Protein AF-A0A124F7J7-F1 (afdb_monomer)

Foldseek 3Di:
DDDDVDLVVVVVCVLVVVDDDDHDCLVCVVCCVVVSDHDPCVPDDDDDDDDDDDDPVPPPVVVVVVVVVVVVCVVRDDDDDPDD

Mean predicted aligned error: 5.15 Å

Sequence (84 aa):
YHLCPSSEGFVRLAEGGLGWGLVPELQVREELASGRLVDLLPERFIDVPLYWHHWRNGGELLSKLTERLRRAAGGALVQVQPGP

Secondary structure (DSSP, 8-state):
------HHHHHHHHHTTS------GGGSHHHHHHTSS--S-TT------------TT-HHHHHHHHHHHHHHHHHHS---PPP-

pLDDT: mean 89.93, std 10.89, range [48.44, 97.44]

Structure (mmCIF, N/CA/C/O backbone):
data_AF-A0A124F7J7-F1
#
_entry.id   AF-A0A124F7J7-F1
#
loop_
_atom_site.group_PDB
_atom_site.id
_atom_site.type_symbol
_atom_site.label_atom_id
_atom_site.label_alt_id
_atom_site.label_comp_id
_atom_site.label_asym_id
_atom_site.label_entity_id
_atom_site.label_seq_id
_atom_site.pdbx_PDB_ins_code
_atom_site.Cartn_x
_atom_site.Cartn_y
_atom_site.Cartn_z
_atom_site.occupancy
_atom_site.B_iso_or_equiv
_atom_site.auth_seq_id
_atom_site.auth_comp_id
_atom_site.auth_asym_id
_atom_site.auth_atom_id
_atom_site.pdbx_PDB_model_num
ATOM 1 N N . TYR A 1 1 ? 8.082 12.630 20.951 1.00 50.12 1 TYR A N 1
ATOM 2 C CA . TYR A 1 1 ? 8.429 12.218 19.578 1.00 50.12 1 TYR A CA 1
ATOM 3 C C . TYR A 1 1 ? 8.292 10.709 19.488 1.00 50.12 1 TYR A C 1
ATOM 5 O O . TYR A 1 1 ? 9.138 10.007 20.023 1.00 50.12 1 TYR A O 1
ATOM 13 N N . HIS A 1 2 ? 7.215 10.212 18.881 1.00 60.16 2 HIS A N 1
ATOM 14 C CA . HIS A 1 2 ? 7.037 8.785 18.603 1.00 60.16 2 HIS A CA 1
ATOM 15 C C . HIS A 1 2 ? 7.218 8.603 17.099 1.00 60.16 2 HIS A C 1
ATOM 17 O O . HIS A 1 2 ? 6.304 8.873 16.329 1.00 60.16 2 HIS A O 1
ATOM 23 N N . LEU A 1 3 ? 8.436 8.260 16.676 1.00 63.03 3 LEU A N 1
ATOM 24 C CA . LEU A 1 3 ? 8.735 7.988 15.275 1.00 63.03 3 LEU A CA 1
ATOM 25 C C . LEU A 1 3 ? 8.719 6.472 15.097 1.00 63.03 3 LEU A C 1
ATOM 27 O O . LEU A 1 3 ? 9.528 5.775 15.704 1.00 63.03 3 LEU A O 1
ATOM 31 N N . CYS A 1 4 ? 7.789 5.965 14.292 1.00 68.94 4 CYS A N 1
ATOM 32 C CA . CYS A 1 4 ? 7.793 4.576 13.854 1.00 68.94 4 CYS A CA 1
ATOM 33 C C . CYS A 1 4 ? 8.188 4.561 12.371 1.00 68.94 4 CYS A C 1
ATOM 35 O O . CYS A 1 4 ? 7.318 4.710 11.515 1.00 68.94 4 CYS A O 1
ATOM 37 N N . PRO A 1 5 ? 9.487 4.448 12.032 1.00 78.81 5 PRO A N 1
ATOM 38 C CA . PRO A 1 5 ? 9.960 4.455 10.647 1.00 78.81 5 PRO A CA 1
ATOM 39 C C . PRO A 1 5 ? 9.738 3.083 9.985 1.00 78.81 5 PRO A C 1
ATOM 41 O O . PRO A 1 5 ? 10.632 2.524 9.356 1.00 78.81 5 PRO A O 1
ATOM 44 N N . SER A 1 6 ? 8.556 2.505 10.187 1.00 89.62 6 SER A N 1
ATOM 45 C CA . SER A 1 6 ? 8.134 1.225 9.636 1.00 89.62 6 SER A CA 1
ATOM 46 C C . SER A 1 6 ? 6.661 1.319 9.280 1.00 89.62 6 SER A C 1
ATOM 48 O O . SER A 1 6 ? 5.833 1.597 10.148 1.00 89.62 6 SER A O 1
ATOM 50 N N . SER A 1 7 ? 6.335 1.057 8.016 1.00 90.19 7 SER A N 1
ATOM 51 C CA . SER A 1 7 ? 4.949 1.004 7.555 1.00 90.19 7 SER A CA 1
ATOM 52 C C . SER A 1 7 ? 4.143 -0.008 8.371 1.00 90.19 7 SER A C 1
ATOM 54 O O . SER A 1 7 ? 3.065 0.320 8.861 1.00 90.19 7 SER A O 1
ATOM 56 N N . GLU A 1 8 ? 4.684 -1.209 8.589 1.00 92.38 8 GLU A N 1
ATOM 57 C CA . GLU A 1 8 ? 4.035 -2.255 9.392 1.00 92.38 8 GLU A CA 1
ATOM 58 C C . GLU A 1 8 ? 3.918 -1.859 10.867 1.00 92.38 8 GLU A C 1
ATOM 60 O O . GLU A 1 8 ? 2.886 -2.078 11.498 1.00 92.38 8 GLU A O 1
ATOM 65 N N . GLY A 1 9 ? 4.967 -1.248 11.425 1.00 92.75 9 GLY A N 1
ATOM 66 C CA . GLY A 1 9 ? 4.961 -0.794 12.813 1.00 92.75 9 GLY A CA 1
ATOM 67 C C . GLY A 1 9 ? 3.912 0.290 13.069 1.00 92.75 9 GLY A C 1
ATOM 68 O O . GLY A 1 9 ? 3.294 0.294 14.132 1.00 92.75 9 GLY A O 1
ATOM 69 N N . PHE A 1 10 ? 3.660 1.157 12.085 1.00 93.19 10 PHE A N 1
ATOM 70 C CA . PHE A 1 10 ? 2.599 2.158 12.159 1.00 93.19 10 PHE A CA 1
ATOM 71 C C . PHE A 1 10 ? 1.208 1.511 12.240 1.00 93.19 10 PHE A C 1
ATOM 73 O O . PHE A 1 10 ? 0.402 1.902 13.081 1.00 93.19 10 PHE A O 1
ATOM 80 N N . VAL A 1 11 ? 0.944 0.484 11.424 1.00 94.62 11 VAL A N 1
ATOM 81 C CA . VAL A 1 11 ? -0.331 -0.259 11.461 1.00 94.62 11 VAL A CA 1
ATOM 82 C C . VAL A 1 11 ? -0.517 -0.949 12.809 1.00 94.62 11 VAL A C 1
ATOM 84 O O . VAL A 1 11 ? -1.557 -0.779 13.437 1.00 94.62 11 VAL A O 1
ATOM 87 N N . ARG A 1 12 ? 0.519 -1.622 13.324 1.00 94.31 12 ARG A N 1
ATOM 88 C CA . ARG A 1 12 ? 0.463 -2.268 14.648 1.00 94.31 12 ARG A CA 1
ATOM 89 C C . ARG A 1 12 ? 0.231 -1.277 15.787 1.00 94.31 12 ARG A C 1
ATOM 91 O O . ARG A 1 12 ? -0.438 -1.605 16.763 1.00 94.31 12 ARG A O 1
ATOM 98 N N . LEU A 1 13 ? 0.790 -0.069 15.684 1.00 94.19 13 LEU A N 1
ATOM 99 C CA . LEU A 1 13 ? 0.541 1.010 16.640 1.00 94.19 13 LEU A CA 1
ATOM 100 C C . LEU A 1 13 ? -0.943 1.400 16.633 1.00 94.19 13 LEU A C 1
ATOM 102 O O . LEU A 1 13 ? -1.536 1.536 17.705 1.00 94.19 13 LEU A O 1
ATOM 106 N N . ALA A 1 14 ? -1.537 1.547 15.444 1.00 94.50 14 ALA A N 1
ATOM 107 C CA . ALA A 1 14 ? -2.956 1.858 15.289 1.00 94.50 14 ALA A CA 1
ATOM 108 C C . ALA A 1 14 ? -3.857 0.725 15.816 1.00 94.50 14 ALA A C 1
ATOM 110 O O . ALA A 1 14 ? -4.766 0.996 16.597 1.00 94.50 14 ALA A O 1
ATOM 111 N N . GLU A 1 15 ? -3.562 -0.538 15.486 1.00 95.69 15 GLU A N 1
ATOM 112 C CA . GLU A 1 15 ? -4.284 -1.708 16.021 1.00 95.69 15 GLU A CA 1
ATOM 113 C C . GLU A 1 15 ? -4.190 -1.792 17.553 1.00 95.69 15 GLU A C 1
ATOM 115 O O . GLU A 1 15 ? -5.142 -2.183 18.226 1.00 95.69 15 GLU A O 1
ATOM 120 N N . GLY A 1 16 ? -3.054 -1.379 18.124 1.00 95.19 16 GLY A N 1
ATOM 121 C CA . GLY A 1 16 ? -2.850 -1.279 19.569 1.00 95.19 16 GLY A CA 1
ATOM 122 C C . GLY A 1 16 ? -3.587 -0.116 20.245 1.00 95.19 16 GLY A C 1
ATOM 123 O O . GLY A 1 16 ? -3.415 0.081 21.447 1.00 95.19 16 GLY A O 1
ATOM 124 N N . GLY A 1 17 ? -4.364 0.682 19.503 1.00 94.19 17 GLY A N 1
ATOM 125 C CA . GLY A 1 17 ? -5.134 1.813 20.030 1.00 94.19 17 GLY A CA 1
ATOM 126 C C . GLY A 1 17 ? -4.286 3.020 20.439 1.00 94.19 17 GLY A C 1
ATOM 127 O O . GLY A 1 17 ? -4.771 3.914 21.131 1.00 94.19 17 GLY A O 1
ATOM 128 N N . LEU A 1 18 ? -3.015 3.064 20.031 1.00 93.75 18 LEU A N 1
ATOM 129 C CA . LEU A 1 18 ? -2.074 4.114 20.431 1.00 93.75 18 LEU A CA 1
ATOM 130 C C . LEU A 1 18 ? -2.210 5.394 19.588 1.00 93.75 18 LEU A C 1
ATOM 132 O O . LEU A 1 18 ? -1.616 6.418 19.931 1.00 93.75 18 LEU A O 1
ATOM 136 N N . GLY A 1 19 ? -2.966 5.355 18.487 1.00 91.81 19 GLY A N 1
ATOM 137 C CA . GLY A 1 19 ? -3.186 6.510 17.622 1.00 91.81 19 GLY A CA 1
ATOM 138 C C . GLY A 1 19 ? -3.925 6.181 16.326 1.00 91.81 19 GLY A C 1
ATOM 139 O O . GLY A 1 19 ? -4.371 5.059 16.111 1.00 91.81 19 GLY A O 1
ATOM 140 N N . TRP A 1 20 ? -4.030 7.189 15.460 1.00 94.50 20 TRP A N 1
ATOM 141 C CA . TRP A 1 20 ? -4.638 7.114 14.130 1.00 94.50 20 TRP A CA 1
ATOM 142 C C . TRP A 1 20 ? -3.767 7.855 13.110 1.00 94.50 20 TRP A C 1
ATOM 144 O O . TRP A 1 20 ? -2.910 8.663 13.478 1.00 94.50 20 TRP A O 1
ATOM 154 N N . GLY A 1 21 ? -3.990 7.603 11.822 1.00 93.06 21 GLY A N 1
ATOM 155 C CA . GLY A 1 21 ? -3.349 8.364 10.756 1.00 93.06 21 GLY A CA 1
ATOM 156 C C . GLY A 1 21 ? -3.632 7.808 9.371 1.00 93.06 21 GLY A C 1
ATOM 157 O O . GLY A 1 21 ? -4.369 6.839 9.211 1.00 93.06 21 GLY A O 1
ATOM 158 N N . LEU A 1 22 ? -3.037 8.453 8.369 1.00 94.06 22 LEU A N 1
ATOM 159 C CA . LEU A 1 22 ? -3.159 8.043 6.977 1.00 94.06 22 LEU A CA 1
ATOM 160 C C . LEU A 1 22 ? -2.291 6.813 6.716 1.00 94.06 22 LEU A C 1
ATOM 162 O O . LEU A 1 22 ? -1.087 6.824 6.975 1.00 94.06 22 LEU A O 1
ATOM 166 N N . VAL A 1 23 ? -2.909 5.778 6.164 1.00 94.31 23 VAL A N 1
ATOM 167 C CA . VAL A 1 23 ? -2.263 4.531 5.754 1.00 94.31 23 VAL A CA 1
ATOM 168 C C . VAL A 1 23 ? -2.696 4.197 4.328 1.00 94.31 23 VAL A C 1
ATOM 170 O O . VAL A 1 23 ? -3.848 4.455 3.976 1.00 94.31 23 VAL A O 1
ATOM 173 N N . PRO A 1 24 ? -1.815 3.638 3.481 1.00 94.25 24 PRO A N 1
ATOM 174 C CA . PRO A 1 24 ? -2.233 3.149 2.175 1.00 94.25 24 PRO A CA 1
ATOM 175 C C . PRO A 1 24 ? -3.310 2.072 2.333 1.00 94.25 24 PRO A C 1
ATOM 177 O O . PRO A 1 24 ? -3.088 1.092 3.041 1.00 94.25 24 PRO A O 1
ATOM 180 N N . GLU A 1 25 ? -4.440 2.211 1.639 1.00 93.00 25 GLU A N 1
ATOM 181 C CA . GLU A 1 25 ? -5.562 1.259 1.710 1.00 93.00 25 GLU A CA 1
ATOM 182 C C . GLU A 1 25 ? -5.103 -0.185 1.456 1.00 93.00 25 GLU A C 1
ATOM 184 O O . GLU A 1 25 ? -5.462 -1.103 2.189 1.00 93.00 25 GLU A O 1
ATOM 189 N N . LEU A 1 26 ? -4.224 -0.375 0.461 1.00 93.50 26 LEU A N 1
ATOM 190 C CA . LEU A 1 26 ? -3.635 -1.672 0.118 1.00 93.50 26 LEU A CA 1
ATOM 191 C C . LEU A 1 26 ? -2.941 -2.351 1.311 1.00 93.50 26 LEU A C 1
ATOM 193 O O . LEU A 1 26 ? -2.921 -3.576 1.372 1.00 93.50 26 LEU A O 1
ATOM 197 N N . GLN A 1 27 ? -2.381 -1.575 2.240 1.00 94.88 27 GLN A N 1
ATOM 198 C CA . GLN A 1 27 ? -1.632 -2.084 3.385 1.00 94.88 27 GLN A CA 1
ATOM 199 C C . GLN A 1 27 ? -2.535 -2.589 4.521 1.00 94.88 27 GLN A C 1
ATOM 201 O O . GLN A 1 27 ? -2.076 -3.403 5.312 1.00 94.88 27 GLN A O 1
ATOM 206 N N . VAL A 1 28 ? -3.784 -2.115 4.613 1.00 96.44 28 VAL A N 1
ATOM 207 C CA . VAL A 1 28 ? -4.680 -2.376 5.760 1.00 96.44 28 VAL A CA 1
ATOM 208 C C . VAL A 1 28 ? -5.997 -3.065 5.383 1.00 96.44 28 VAL A C 1
ATOM 210 O O . VAL A 1 28 ? -6.959 -3.056 6.153 1.00 96.44 28 VAL A O 1
ATOM 213 N N . ARG A 1 29 ? -6.085 -3.651 4.179 1.00 94.94 29 ARG A N 1
ATOM 214 C CA . ARG A 1 29 ? -7.328 -4.275 3.682 1.00 94.94 29 ARG A CA 1
ATOM 215 C C . ARG A 1 29 ? -7.857 -5.361 4.615 1.00 94.94 29 ARG A C 1
ATOM 217 O O . ARG A 1 29 ? -9.066 -5.465 4.801 1.00 94.94 29 ARG A O 1
ATOM 224 N N . GLU A 1 30 ? -6.972 -6.176 5.183 1.00 96.25 30 GLU A N 1
ATOM 225 C CA . GLU A 1 30 ? -7.366 -7.276 6.067 1.00 96.25 30 GLU A CA 1
ATOM 226 C C . GLU A 1 30 ? -7.834 -6.766 7.432 1.00 96.25 30 GLU A C 1
ATOM 228 O O . GLU A 1 30 ? -8.816 -7.263 7.987 1.00 96.25 30 GLU A O 1
ATOM 233 N N . GLU A 1 31 ? -7.165 -5.753 7.970 1.00 97.44 31 GLU A N 1
ATOM 234 C CA . GLU A 1 31 ? -7.509 -5.099 9.228 1.00 97.44 31 GLU A CA 1
ATOM 235 C C . GLU A 1 31 ? -8.878 -4.425 9.136 1.00 97.44 31 GLU A C 1
ATOM 237 O O . GLU A 1 31 ? -9.687 -4.574 10.051 1.00 97.44 31 GLU A O 1
ATOM 242 N N . LEU A 1 32 ? -9.163 -3.754 8.014 1.00 96.62 32 LEU A N 1
ATOM 243 C CA . LEU A 1 32 ? -10.471 -3.158 7.738 1.00 96.62 32 LEU A CA 1
ATOM 244 C C . LEU A 1 32 ? -11.550 -4.235 7.565 1.00 96.62 32 LEU A C 1
ATOM 246 O O . LEU A 1 32 ? -12.600 -4.162 8.199 1.00 96.62 32 LEU A O 1
ATOM 250 N N . ALA A 1 33 ? -11.288 -5.271 6.759 1.00 97.31 33 ALA A N 1
ATOM 251 C CA . ALA A 1 33 ? -12.250 -6.351 6.520 1.00 97.31 33 ALA A CA 1
ATOM 252 C C . ALA A 1 33 ? -12.588 -7.147 7.793 1.00 97.31 33 ALA A C 1
ATOM 254 O O . ALA A 1 33 ? -13.713 -7.616 7.956 1.00 97.31 33 ALA A O 1
ATOM 255 N N . SER A 1 34 ? -11.618 -7.302 8.696 1.00 97.38 34 SER A N 1
ATOM 256 C CA . SER A 1 34 ? -11.800 -7.991 9.979 1.00 97.38 34 SER A CA 1
ATOM 257 C C . SER A 1 34 ? -12.315 -7.089 11.105 1.00 97.38 34 SER A C 1
ATOM 259 O O . SER A 1 34 ? -12.631 -7.597 12.180 1.00 97.38 34 SER A O 1
ATOM 261 N N . GLY A 1 35 ? -12.389 -5.773 10.886 1.00 96.69 35 GLY A N 1
ATOM 262 C CA . GLY A 1 35 ? -12.785 -4.794 11.899 1.00 96.69 35 GLY A CA 1
ATOM 263 C C . GLY A 1 35 ? -11.730 -4.526 12.979 1.00 96.69 35 GLY A C 1
ATOM 264 O O . GLY A 1 35 ? -12.051 -3.896 13.986 1.00 96.69 35 GLY A O 1
ATOM 265 N N . ARG A 1 36 ? -10.482 -4.988 12.798 1.00 97.12 36 ARG A N 1
ATOM 266 C CA . ARG A 1 36 ? -9.351 -4.632 13.680 1.00 97.12 36 ARG A CA 1
ATOM 267 C C . ARG A 1 36 ? -8.992 -3.153 13.565 1.00 97.12 36 ARG A C 1
ATOM 269 O O . ARG A 1 36 ? -8.582 -2.544 14.548 1.00 97.12 36 ARG A O 1
ATOM 276 N N . LEU A 1 37 ? -9.172 -2.589 12.374 1.00 97.38 37 LEU A N 1
ATOM 277 C CA . LEU A 1 37 ? -9.134 -1.155 12.120 1.00 97.38 37 LEU A CA 1
ATOM 278 C C . LEU A 1 37 ? -10.467 -0.705 11.527 1.00 97.38 37 LEU A C 1
ATOM 280 O O . LEU A 1 37 ? -11.202 -1.493 10.933 1.00 97.38 37 LEU A O 1
ATOM 284 N N . VA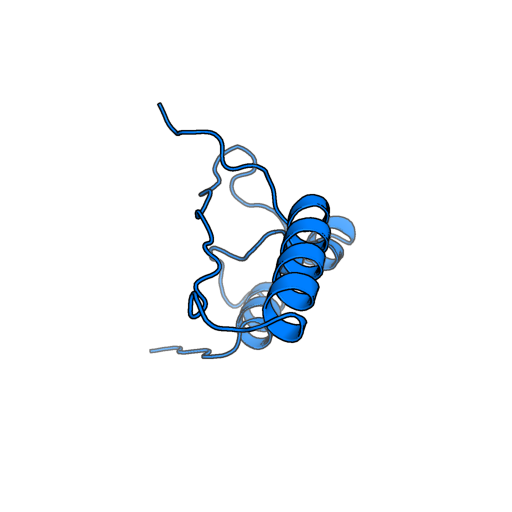L A 1 38 ? -10.758 0.585 11.673 1.00 96.62 38 VAL A N 1
ATOM 285 C CA . VAL A 1 38 ? -11.931 1.233 11.082 1.00 96.62 38 VAL A CA 1
ATOM 286 C C . VAL A 1 38 ? -11.494 2.482 10.330 1.00 96.62 38 VAL A C 1
ATOM 288 O O . VAL A 1 38 ? -10.573 3.179 10.761 1.00 96.62 38 VAL A O 1
ATOM 291 N N . ASP A 1 39 ? -12.163 2.774 9.219 1.00 95.94 39 ASP A N 1
ATOM 292 C CA . ASP A 1 39 ? -11.984 4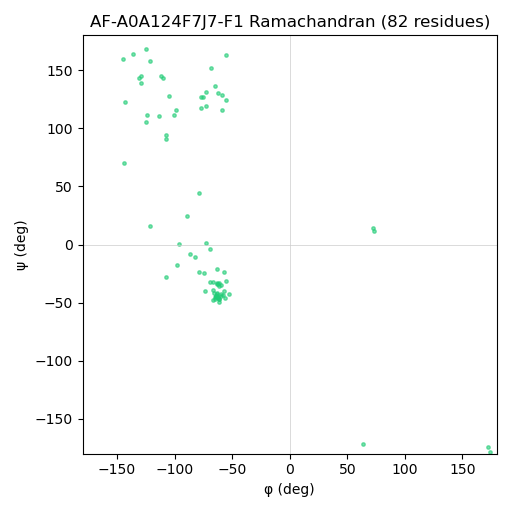.042 8.522 1.00 95.94 39 ASP A CA 1
ATOM 293 C C . ASP A 1 39 ? -12.730 5.149 9.277 1.00 95.94 39 ASP A C 1
ATOM 295 O O . ASP A 1 39 ? -13.951 5.104 9.445 1.00 95.94 39 ASP A O 1
ATOM 299 N N . LEU A 1 40 ? -11.978 6.135 9.764 1.00 95.25 40 LEU A N 1
ATOM 300 C CA . LEU A 1 40 ? -12.523 7.262 10.517 1.00 95.25 40 LEU A CA 1
ATOM 301 C C . LEU A 1 40 ? -13.259 8.267 9.620 1.00 95.25 40 LEU A C 1
ATOM 303 O O . LEU A 1 40 ? -14.100 9.012 10.124 1.00 95.25 40 LEU A O 1
ATOM 307 N N . LEU A 1 41 ? -12.930 8.329 8.323 1.00 94.62 41 LEU A N 1
ATOM 308 C CA . LEU A 1 41 ? -13.466 9.299 7.365 1.00 94.62 41 LEU A CA 1
ATOM 309 C C . LEU A 1 41 ? -13.663 8.657 5.968 1.00 94.62 41 LEU A C 1
ATOM 311 O O . LEU A 1 41 ? -12.983 9.062 5.025 1.00 94.62 41 LEU A O 1
ATOM 315 N N . PRO A 1 42 ? -14.643 7.748 5.783 1.00 89.12 42 PRO A N 1
ATOM 316 C CA . PRO A 1 42 ? -14.792 6.937 4.560 1.00 89.12 42 PRO A CA 1
ATOM 317 C C . PRO A 1 42 ? -14.939 7.711 3.242 1.00 89.12 42 PRO A C 1
ATOM 319 O O . PRO A 1 42 ? -14.664 7.191 2.166 1.00 89.12 42 PRO A O 1
ATOM 322 N N . GLU A 1 43 ? -15.396 8.962 3.306 1.00 90.81 43 GLU A N 1
ATOM 323 C CA . GLU A 1 43 ? -15.595 9.825 2.134 1.00 90.81 43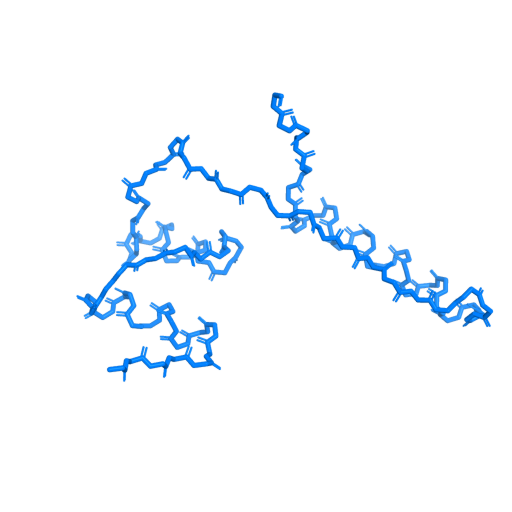 GLU A CA 1
ATOM 324 C C . GLU A 1 43 ? -14.409 10.770 1.876 1.00 90.81 43 GLU A C 1
ATOM 326 O O . GLU A 1 43 ? -14.453 11.592 0.959 1.00 90.81 43 GLU A O 1
ATOM 331 N N . ARG A 1 44 ? -13.353 10.709 2.700 1.00 91.31 44 ARG A N 1
ATOM 332 C CA . ARG A 1 44 ? -12.182 11.586 2.598 1.00 91.31 44 ARG A CA 1
ATOM 333 C C . ARG A 1 44 ? -10.907 10.771 2.481 1.00 91.31 44 ARG A C 1
ATOM 335 O O . ARG A 1 44 ? -10.367 10.279 3.465 1.00 91.31 44 ARG A O 1
ATOM 342 N N . PHE A 1 45 ? -10.375 10.747 1.272 1.00 90.81 45 PHE A N 1
ATOM 343 C CA . PHE A 1 45 ? -9.109 10.113 0.945 1.00 90.81 45 PHE A CA 1
ATOM 344 C C . PHE A 1 45 ? -8.165 11.111 0.271 1.00 90.81 45 PHE A C 1
ATOM 346 O O . PHE A 1 45 ? -8.553 12.217 -0.113 1.00 90.81 45 PHE A O 1
ATOM 353 N N . ILE A 1 46 ? -6.899 10.716 0.156 1.00 91.69 46 ILE A N 1
ATOM 354 C CA . ILE A 1 46 ? -5.880 11.457 -0.584 1.00 91.69 46 ILE A CA 1
ATOM 355 C C . ILE A 1 46 ? -5.299 10.503 -1.618 1.00 91.69 46 ILE A C 1
ATOM 357 O O . ILE A 1 46 ? -4.586 9.563 -1.265 1.00 91.69 46 ILE A O 1
ATOM 361 N N . ASP A 1 47 ? -5.573 10.776 -2.889 1.00 92.25 47 ASP A N 1
ATOM 362 C CA . ASP A 1 47 ? -4.905 10.088 -3.986 1.00 92.25 47 ASP A CA 1
ATOM 363 C C . ASP A 1 47 ? -3.496 10.653 -4.173 1.00 92.25 47 ASP A C 1
ATOM 365 O O . ASP A 1 47 ? -3.296 11.861 -4.325 1.00 92.25 47 ASP A O 1
ATOM 369 N N . VAL A 1 48 ? -2.502 9.765 -4.180 1.00 91.50 48 VAL A N 1
ATOM 370 C CA . VAL A 1 48 ? -1.094 10.122 -4.379 1.00 91.50 48 VAL A CA 1
ATOM 371 C C . VAL A 1 48 ? -0.615 9.537 -5.711 1.00 91.50 48 VAL A C 1
ATOM 373 O O . VAL A 1 48 ? -0.466 8.317 -5.815 1.00 91.50 48 VAL A O 1
ATOM 376 N N . PRO A 1 49 ? -0.342 10.367 -6.739 1.00 92.94 49 PRO A N 1
ATOM 377 C CA . PRO A 1 49 ? 0.211 9.891 -8.003 1.00 92.94 49 PRO A CA 1
ATOM 378 C C . PRO A 1 49 ? 1.588 9.251 -7.819 1.00 92.94 49 PRO A C 1
ATOM 380 O O . PRO A 1 49 ? 2.488 9.850 -7.229 1.00 92.94 49 PRO A O 1
ATOM 383 N N . LEU A 1 50 ? 1.766 8.050 -8.373 1.00 94.06 50 LEU A N 1
ATOM 384 C CA . LEU A 1 50 ? 3.035 7.323 -8.367 1.00 94.06 50 LEU A CA 1
ATOM 385 C C . LEU A 1 50 ? 3.637 7.271 -9.771 1.00 94.06 50 LEU A C 1
ATOM 387 O O . LEU A 1 50 ? 2.930 7.110 -10.765 1.00 94.06 50 LEU A O 1
ATOM 391 N N . TYR A 1 51 ? 4.963 7.357 -9.844 1.00 93.88 51 TYR A N 1
ATOM 392 C CA . TYR A 1 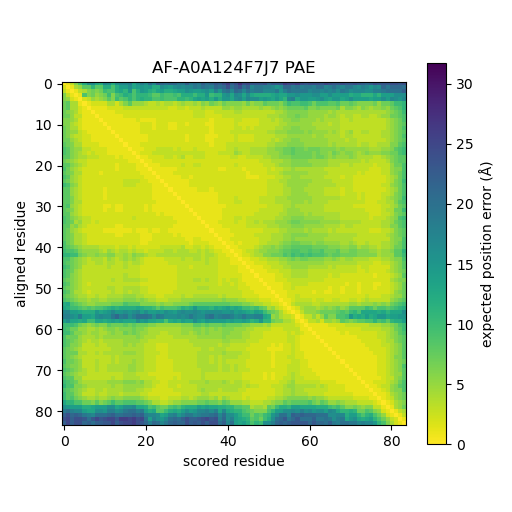51 ? 5.710 7.380 -11.098 1.00 93.88 51 TYR A CA 1
ATOM 393 C C . TYR A 1 51 ? 6.826 6.337 -11.076 1.00 93.88 51 TYR A C 1
ATOM 395 O O . TYR A 1 51 ? 7.534 6.179 -10.082 1.00 93.88 51 TYR A O 1
ATOM 403 N N . TRP A 1 52 ? 7.009 5.643 -12.199 1.00 94.88 52 TRP A N 1
ATOM 404 C CA . TRP A 1 52 ? 8.157 4.770 -12.431 1.00 94.88 52 TRP A CA 1
ATOM 405 C C . TRP A 1 52 ? 9.173 5.501 -13.305 1.00 94.88 52 TRP A C 1
ATOM 407 O O . TRP A 1 52 ? 8.928 5.752 -14.486 1.00 94.88 52 TRP A O 1
ATOM 417 N N . HIS A 1 53 ? 10.322 5.836 -12.724 1.00 94.75 53 HIS A N 1
ATOM 418 C CA . HIS A 1 53 ? 11.423 6.475 -13.435 1.00 94.75 53 HIS A CA 1
ATOM 419 C C . HIS A 1 53 ? 12.539 5.466 -13.683 1.00 94.75 53 HIS A C 1
ATOM 421 O O . HIS A 1 53 ? 13.024 4.815 -12.761 1.00 94.75 53 HIS A O 1
ATOM 427 N N . HIS A 1 54 ? 12.975 5.363 -14.935 1.00 92.31 54 HIS A N 1
ATOM 428 C CA . HIS A 1 54 ? 14.088 4.508 -15.326 1.00 92.31 54 HIS A CA 1
ATOM 429 C C . HIS A 1 54 ? 14.901 5.150 -16.453 1.00 92.31 54 HIS A C 1
ATOM 431 O O . HIS A 1 54 ? 14.415 6.011 -17.188 1.00 92.31 54 HIS A O 1
ATOM 437 N N . TRP A 1 55 ? 16.149 4.708 -16.616 1.00 90.88 55 TRP A N 1
ATOM 438 C CA . TRP A 1 55 ? 17.002 5.168 -17.709 1.00 90.88 55 TRP A CA 1
ATOM 439 C C . TRP A 1 55 ? 16.441 4.736 -19.067 1.00 90.88 55 TRP A C 1
ATOM 441 O O . TRP A 1 55 ? 16.040 3.582 -19.256 1.00 90.88 55 TRP A O 1
ATOM 451 N N . ARG A 1 56 ? 16.460 5.660 -20.037 1.00 81.69 56 ARG A N 1
ATOM 452 C CA . ARG A 1 56 ? 15.935 5.438 -21.395 1.00 81.69 56 ARG A CA 1
ATOM 453 C C . ARG A 1 56 ? 16.682 4.333 -22.152 1.00 81.69 56 ARG A C 1
ATOM 455 O O . ARG A 1 56 ? 16.061 3.581 -22.891 1.00 81.69 56 ARG A O 1
ATOM 462 N N . ASN A 1 57 ? 17.987 4.190 -21.919 1.00 83.50 57 ASN A N 1
ATOM 463 C CA . ASN A 1 57 ? 18.845 3.209 -22.601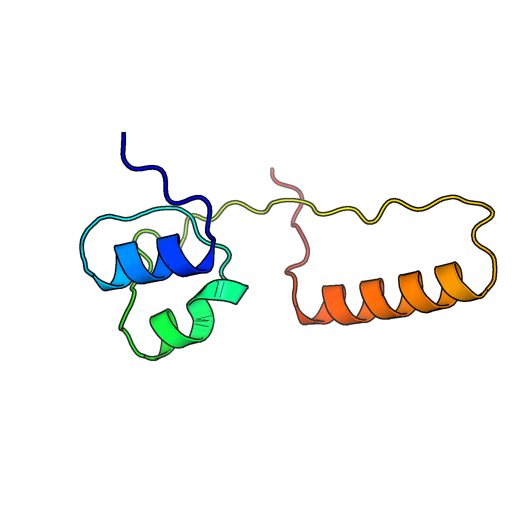 1.00 83.50 57 ASN A C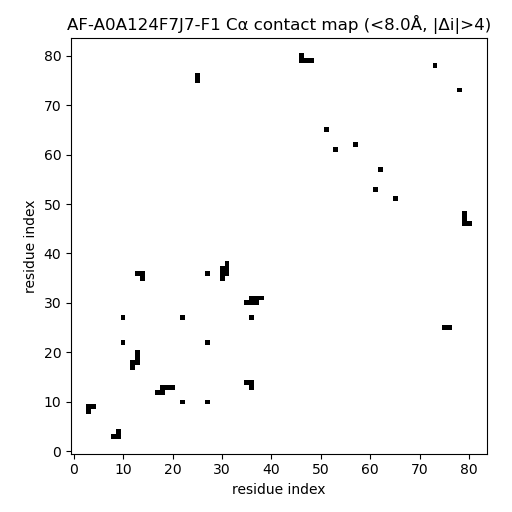A 1
ATOM 464 C C . ASN A 1 57 ? 18.893 1.852 -21.875 1.00 83.50 57 ASN A C 1
ATOM 466 O O . ASN A 1 57 ? 19.864 1.113 -21.989 1.00 83.50 57 ASN A O 1
ATOM 470 N N . GLY A 1 58 ? 17.858 1.530 -21.099 1.00 76.62 58 GLY A N 1
ATOM 471 C CA . GLY A 1 58 ? 17.832 0.388 -20.188 1.00 76.62 58 GLY A CA 1
ATOM 472 C C . GLY A 1 58 ? 17.792 -1.008 -20.817 1.00 76.62 58 GLY A C 1
ATOM 473 O O . GLY A 1 58 ? 17.814 -2.006 -20.096 1.00 76.62 58 GLY A O 1
ATOM 474 N N . GLY A 1 59 ? 17.710 -1.086 -22.145 1.00 89.62 59 GLY A N 1
ATOM 475 C CA . GLY A 1 59 ? 17.632 -2.340 -22.884 1.00 89.62 59 GLY A CA 1
ATOM 476 C C . GLY A 1 59 ? 16.367 -3.157 -22.594 1.00 89.62 59 GLY A C 1
ATOM 477 O O . GLY A 1 59 ? 15.437 -2.722 -21.912 1.00 89.62 59 GLY A O 1
ATOM 478 N N . GLU A 1 60 ? 16.344 -4.379 -23.124 1.00 93.44 60 GLU A N 1
ATOM 479 C CA . GLU A 1 60 ? 15.174 -5.265 -23.100 1.00 93.44 60 GLU A CA 1
ATOM 480 C C . GLU A 1 60 ? 14.722 -5.640 -21.676 1.00 93.44 60 GLU A C 1
ATOM 482 O O . GLU A 1 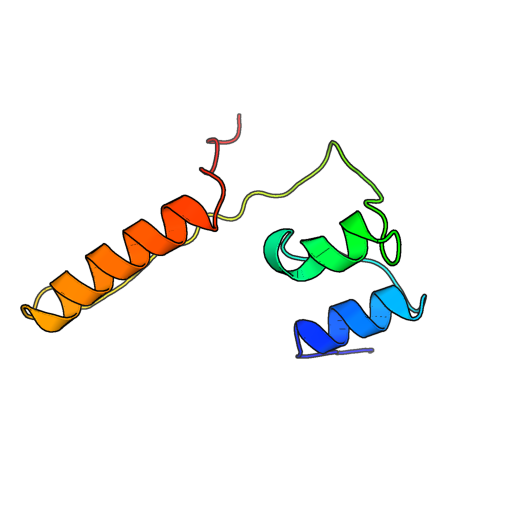60 ? 13.525 -5.780 -21.415 1.00 93.44 60 GLU A O 1
ATOM 487 N N . LEU A 1 61 ? 15.662 -5.766 -20.732 1.00 93.50 61 LEU A N 1
ATOM 488 C CA . LEU A 1 61 ? 15.359 -6.088 -19.336 1.00 93.50 61 LEU A CA 1
ATOM 489 C C . LEU A 1 61 ? 14.484 -5.009 -18.685 1.00 93.50 61 LEU A C 1
ATOM 491 O O . LEU A 1 61 ? 13.457 -5.335 -18.089 1.00 93.50 61 LEU A O 1
ATOM 495 N N . LEU A 1 62 ? 14.858 -3.731 -18.821 1.00 94.81 62 LEU A N 1
ATOM 496 C CA . LEU A 1 62 ? 14.082 -2.633 -18.244 1.00 94.81 62 LEU A CA 1
ATOM 497 C C . LEU A 1 62 ? 12.740 -2.446 -18.955 1.00 94.81 62 LEU A C 1
ATOM 499 O O . LEU A 1 62 ? 11.756 -2.128 -18.289 1.00 94.81 62 LEU A O 1
ATOM 503 N N . SER A 1 63 ? 12.649 -2.727 -20.259 1.00 92.75 63 SER A N 1
ATOM 504 C CA . SER A 1 63 ? 11.358 -2.766 -20.961 1.00 92.75 63 SER A CA 1
ATOM 505 C C . SER A 1 63 ? 10.431 -3.845 -20.389 1.00 92.75 63 SER A C 1
ATOM 507 O O . SER A 1 63 ? 9.273 -3.561 -20.076 1.00 92.75 63 SER A O 1
ATOM 509 N N . LYS A 1 64 ? 10.942 -5.067 -20.175 1.00 95.69 64 LYS A N 1
ATOM 510 C CA . LYS A 1 64 ? 10.172 -6.166 -19.567 1.00 95.69 64 LYS A CA 1
ATOM 511 C C . LYS A 1 64 ? 9.754 -5.851 -18.131 1.00 95.69 64 LYS A C 1
ATOM 513 O O . LYS A 1 64 ? 8.621 -6.148 -17.756 1.00 95.69 64 LYS A O 1
ATOM 518 N N . LEU A 1 65 ? 10.643 -5.252 -17.336 1.00 96.00 65 LEU A N 1
ATOM 519 C CA . LEU A 1 65 ? 10.321 -4.833 -15.971 1.00 96.00 65 LEU A CA 1
ATOM 520 C C . LEU A 1 65 ? 9.236 -3.755 -15.967 1.00 96.00 65 LEU A C 1
ATOM 522 O O . LEU A 1 65 ? 8.274 -3.871 -15.215 1.00 96.00 65 LEU A O 1
ATOM 526 N N . THR A 1 66 ? 9.354 -2.755 -16.839 1.00 95.56 66 THR A N 1
ATOM 527 C CA . THR A 1 66 ? 8.385 -1.657 -16.946 1.00 95.56 66 THR A CA 1
ATOM 528 C C . THR A 1 66 ? 6.988 -2.175 -17.278 1.00 95.56 66 THR A C 1
ATOM 530 O O . THR A 1 66 ? 6.025 -1.788 -16.623 1.00 95.56 66 THR A O 1
ATOM 533 N N . GLU A 1 67 ? 6.860 -3.111 -18.221 1.00 95.69 67 GLU A N 1
ATOM 534 C CA . GLU A 1 67 ? 5.551 -3.690 -18.552 1.00 95.69 67 GLU A CA 1
ATOM 535 C C . GLU A 1 67 ? 4.975 -4.530 -17.398 1.00 95.69 67 GLU A C 1
ATOM 537 O O . GLU A 1 67 ? 3.779 -4.451 -17.107 1.00 95.69 67 GLU A O 1
ATOM 542 N N . ARG A 1 68 ? 5.815 -5.293 -16.683 1.00 97.25 68 ARG A N 1
ATOM 543 C CA . ARG A 1 68 ? 5.375 -6.039 -15.489 1.00 97.25 68 ARG A CA 1
ATOM 544 C C . ARG A 1 68 ? 4.923 -5.109 -14.367 1.00 97.25 68 ARG A C 1
ATOM 546 O O . ARG A 1 68 ? 3.879 -5.361 -13.772 1.00 97.25 68 ARG A O 1
ATOM 553 N N . LEU A 1 69 ? 5.676 -4.040 -14.110 1.00 96.75 69 LEU A N 1
ATOM 554 C CA . LEU A 1 69 ? 5.327 -3.025 -13.119 1.00 96.75 69 LEU A CA 1
ATOM 555 C C . LEU A 1 69 ? 4.010 -2.343 -13.480 1.00 96.75 69 LEU A C 1
ATOM 557 O O . LEU A 1 69 ? 3.132 -2.259 -12.629 1.00 96.75 69 LEU A O 1
ATOM 561 N N . ARG A 1 70 ? 3.826 -1.936 -14.741 1.00 95.31 70 ARG A N 1
ATOM 562 C CA . ARG A 1 70 ? 2.584 -1.308 -15.213 1.00 95.31 70 ARG A CA 1
ATOM 563 C C . ARG A 1 70 ? 1.373 -2.222 -15.025 1.00 95.31 70 ARG A C 1
ATOM 565 O O . ARG A 1 70 ? 0.330 -1.768 -14.563 1.00 95.31 70 ARG A O 1
ATOM 572 N N . ARG A 1 71 ? 1.519 -3.515 -15.331 1.00 96.81 71 ARG A N 1
ATOM 573 C CA . ARG A 1 71 ? 0.459 -4.511 -15.121 1.00 96.81 71 ARG A CA 1
ATOM 574 C C . ARG A 1 71 ? 0.136 -4.708 -13.640 1.00 96.81 71 ARG A C 1
ATOM 576 O O . ARG A 1 71 ? -1.036 -4.719 -13.285 1.00 96.81 71 ARG A O 1
ATOM 583 N N . ALA A 1 72 ? 1.154 -4.862 -12.794 1.00 96.88 72 ALA A N 1
ATOM 584 C CA . ALA A 1 72 ? 0.963 -5.030 -11.355 1.00 96.88 72 ALA A CA 1
ATOM 585 C C 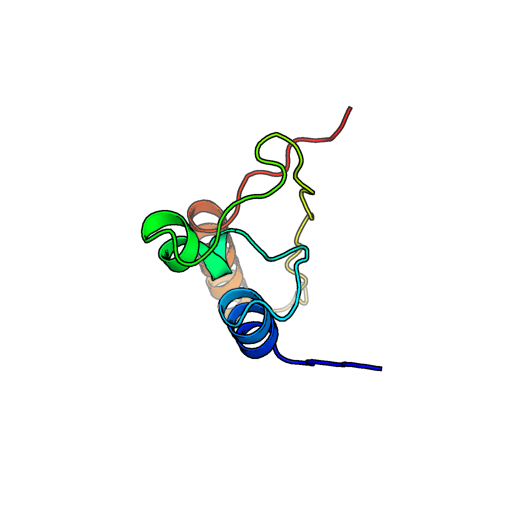. ALA A 1 72 ? 0.314 -3.786 -10.728 1.00 96.88 72 ALA A C 1
ATOM 587 O O . ALA A 1 72 ? -0.650 -3.910 -9.977 1.00 96.88 72 ALA A O 1
ATOM 588 N N . ALA A 1 73 ? 0.779 -2.592 -11.106 1.00 95.75 73 ALA A N 1
ATOM 589 C CA . ALA A 1 73 ? 0.209 -1.319 -10.684 1.00 95.75 73 ALA A CA 1
ATOM 590 C C . ALA A 1 73 ? -1.270 -1.198 -11.073 1.00 95.75 73 ALA A C 1
ATOM 592 O O . ALA A 1 73 ? -2.077 -0.831 -10.230 1.00 95.75 73 ALA A O 1
ATOM 593 N N . GLY A 1 74 ? -1.648 -1.587 -12.296 1.00 94.50 74 GLY A N 1
ATOM 594 C CA . GLY A 1 74 ? -3.045 -1.549 -12.743 1.00 94.50 74 GLY A CA 1
ATOM 595 C C . GLY A 1 74 ? -4.004 -2.455 -11.956 1.00 94.50 74 GLY A C 1
ATOM 596 O O . GLY A 1 74 ? -5.204 -2.214 -11.984 1.00 94.50 74 GLY A O 1
ATOM 597 N N . GLY A 1 75 ? -3.496 -3.481 -11.262 1.00 93.31 75 GLY A N 1
ATOM 598 C CA . GLY A 1 75 ? -4.298 -4.335 -10.375 1.00 93.31 75 GLY A CA 1
ATOM 599 C C . GLY A 1 75 ? -4.216 -3.968 -8.889 1.00 93.31 75 GLY A C 1
ATOM 600 O O . GLY A 1 75 ? -5.059 -4.405 -8.110 1.00 93.31 75 GLY A O 1
ATOM 601 N N . ALA A 1 76 ? -3.201 -3.204 -8.481 1.00 93.75 76 ALA A N 1
ATOM 602 C CA . ALA A 1 76 ? -2.932 -2.895 -7.075 1.00 93.75 76 ALA A CA 1
ATOM 603 C C . ALA A 1 76 ? -3.257 -1.446 -6.685 1.00 93.75 76 ALA A C 1
ATOM 605 O O . ALA A 1 76 ? -3.554 -1.195 -5.518 1.00 93.75 76 ALA A O 1
ATOM 606 N N . LEU A 1 77 ? -3.188 -0.511 -7.636 1.00 94.00 77 LEU A N 1
ATOM 607 C CA . LEU A 1 77 ? -3.377 0.921 -7.427 1.00 94.00 77 LEU A CA 1
ATOM 608 C C . LEU A 1 77 ? -4.667 1.398 -8.090 1.00 94.00 77 LEU A C 1
ATOM 610 O O . LEU A 1 77 ? -5.029 0.952 -9.182 1.00 94.00 77 LEU A O 1
ATOM 614 N N . VAL A 1 78 ? -5.322 2.360 -7.449 1.00 91.44 78 VAL A N 1
ATOM 615 C CA . VAL A 1 78 ? -6.435 3.089 -8.055 1.00 91.44 78 VAL A CA 1
ATOM 616 C C . VAL A 1 78 ? -5.930 3.972 -9.194 1.00 91.44 78 VAL A C 1
ATOM 618 O O . VAL A 1 78 ? -4.776 4.412 -9.211 1.00 91.44 78 VAL A O 1
ATOM 621 N N . GLN A 1 79 ? -6.795 4.234 -10.173 1.00 86.19 79 GLN A N 1
ATOM 622 C CA . GLN A 1 79 ? -6.523 5.298 -11.131 1.00 86.19 79 GLN A CA 1
ATOM 623 C C . GLN A 1 79 ? -6.724 6.619 -10.410 1.00 86.19 79 GLN A C 1
ATOM 625 O O . GLN A 1 79 ? -7.825 6.890 -9.937 1.00 86.19 79 GLN A O 1
ATOM 630 N N . VAL A 1 80 ? -5.662 7.419 -10.333 1.00 80.88 80 VAL A N 1
ATOM 631 C CA . VAL A 1 80 ? -5.764 8.771 -9.794 1.00 80.88 80 VAL A CA 1
ATOM 632 C C . VAL A 1 80 ? -6.780 9.521 -10.640 1.00 80.88 80 VAL A C 1
ATOM 634 O O . VAL A 1 80 ? -6.565 9.729 -11.838 1.00 80.88 80 VAL A O 1
ATOM 637 N N . GLN A 1 81 ? -7.886 9.915 -10.021 1.00 69.06 81 GLN A N 1
ATOM 638 C CA . GLN A 1 81 ? -8.765 10.882 -10.648 1.00 69.06 81 GLN A CA 1
ATOM 639 C C . GLN A 1 81 ? -8.050 12.232 -10.576 1.00 69.06 81 GLN A C 1
ATOM 641 O O . GLN A 1 81 ? -7.536 12.586 -9.511 1.00 69.06 81 GLN A O 1
ATOM 646 N N . PRO A 1 82 ? -7.954 12.990 -11.682 1.00 57.25 82 PRO A N 1
ATOM 647 C CA . PRO A 1 82 ? -7.539 14.373 -11.560 1.00 57.25 82 PRO A CA 1
ATOM 648 C C . PRO A 1 82 ? -8.502 15.032 -10.570 1.00 57.25 82 PRO A C 1
ATOM 650 O O . PRO A 1 82 ? -9.719 14.933 -10.733 1.00 57.25 82 PRO A O 1
ATOM 653 N N . GLY A 1 83 ? -7.952 15.623 -9.507 1.00 57.81 83 GLY A N 1
ATOM 654 C CA . GLY A 1 83 ? -8.742 16.440 -8.594 1.00 57.81 83 GLY A CA 1
ATOM 655 C C . GLY A 1 83 ? -9.468 17.554 -9.364 1.00 57.81 83 GLY A C 1
ATOM 656 O O . GLY A 1 83 ? -9.106 17.825 -10.514 1.00 57.81 83 GLY A O 1
ATOM 657 N N . PRO A 1 84 ? -10.498 18.174 -8.765 1.00 48.44 84 PRO A N 1
ATOM 658 C CA . PRO A 1 84 ? -11.164 19.325 -9.372 1.00 48.44 84 PRO A CA 1
ATOM 659 C C . PRO A 1 84 ? -10.182 20.442 -9.758 1.00 48.44 84 PRO A C 1
ATOM 661 O O . PRO A 1 84 ? -9.144 20.597 -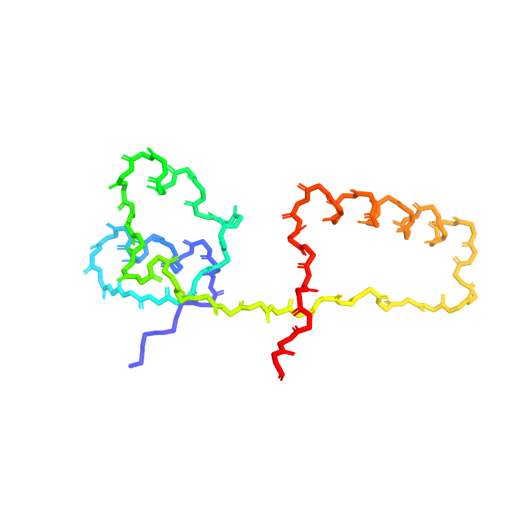9.070 1.00 48.44 84 PRO A O 1
#

Solvent-accessible surface area (backbone atoms only — not comparable to full-atom values): 5749 Å² total; per-residue (Å²): 138,90,83,62,99,35,77,69,54,45,52,52,38,36,62,68,68,77,52,83,79,94,69,64,65,82,81,42,52,67,38,46,75,69,60,64,38,79,79,91,50,88,91,66,82,82,85,76,91,81,82,90,85,76,70,90,85,49,55,71,66,46,54,55,48,50,52,51,50,53,56,52,44,68,76,70,47,80,81,74,69,81,73,134

Radius of gyration: 16.88 Å; Cα contacts (8 Å, |Δi|>4): 31; chains: 1; bounding box: 34×27×44 Å